Protein AF-A0A2K4X628-F1 (afdb_monomer)

Organism: NCBI:txid1314868

pLDDT: mean 92.18, std 7.64, range [51.53, 97.69]

Foldseek 3Di:
DDDQLVDPLVSLLVVLCVVAPPPDDDDPQQFHDDPNDTQGALSVQSNVVDDPLPQHPRDSVPRHD

InterPro domains:
  IPR040807 Protein of unknown function DUF5522 [PF17653] (24-65)

Structure (mmCIF, N/CA/C/O backbone):
data_AF-A0A2K4X628-F1
#
_entry.id   AF-A0A2K4X628-F1
#
loop_
_atom_site.group_PDB
_atom_site.id
_atom_site.type_symbol
_atom_site.label_atom_id
_atom_site.label_alt_id
_atom_site.label_comp_id
_atom_site.label_asym_id
_atom_site.label_entity_id
_atom_site.label_seq_id
_atom_site.pdbx_PDB_ins_code
_atom_site.Cartn_x
_atom_site.Cartn_y
_atom_site.Cartn_z
_atom_site.occupancy
_atom_site.B_iso_or_equiv
_atom_site.auth_seq_id
_atom_site.auth_comp_id
_atom_site.auth_asym_id
_atom_site.auth_atom_id
_atom_site.pdbx_PDB_model_num
ATOM 1 N N . MET A 1 1 ? 2.170 20.012 -7.199 1.00 51.53 1 MET A N 1
ATOM 2 C CA . MET A 1 1 ? 2.729 19.057 -6.218 1.00 51.53 1 MET A CA 1
ATOM 3 C C . MET A 1 1 ? 2.700 17.682 -6.852 1.00 51.53 1 MET A C 1
ATOM 5 O O . MET A 1 1 ? 1.615 17.174 -7.101 1.00 51.53 1 MET A O 1
ATOM 9 N N . GLU A 1 2 ? 3.854 17.114 -7.187 1.00 63.53 2 GLU A N 1
ATOM 10 C CA . GLU A 1 2 ? 3.907 15.739 -7.691 1.00 63.53 2 GLU A CA 1
ATOM 11 C C . GLU A 1 2 ? 3.782 14.757 -6.523 1.00 63.53 2 GLU A C 1
ATOM 13 O O . GLU A 1 2 ? 4.440 14.903 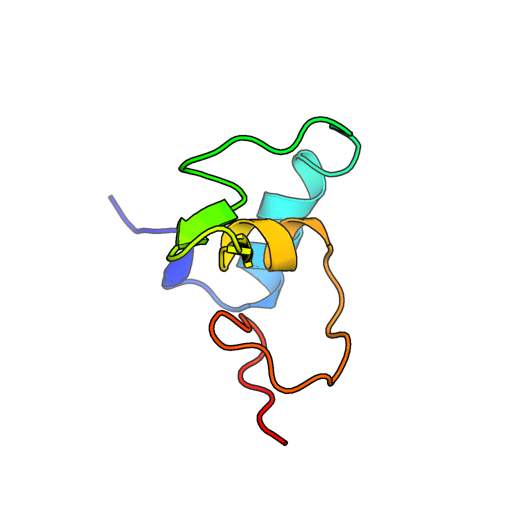-5.493 1.00 63.53 2 GLU A O 1
ATOM 18 N N . SER A 1 3 ? 2.901 13.768 -6.665 1.00 84.50 3 SER A N 1
ATOM 19 C CA . SER A 1 3 ? 2.745 12.703 -5.675 1.00 84.50 3 SER A CA 1
ATOM 20 C C . SER A 1 3 ? 3.927 11.740 -5.757 1.00 84.50 3 SER A C 1
ATOM 22 O O . SER A 1 3 ? 4.326 11.348 -6.849 1.00 84.50 3 SER A O 1
ATOM 24 N N . ILE A 1 4 ? 4.436 11.252 -4.620 1.00 86.62 4 ILE A N 1
ATOM 25 C CA . ILE A 1 4 ? 5.528 10.259 -4.604 1.00 86.62 4 ILE A CA 1
ATOM 26 C C . ILE A 1 4 ? 5.161 8.993 -5.395 1.00 86.62 4 ILE A C 1
ATOM 28 O O . ILE A 1 4 ? 6.027 8.272 -5.876 1.00 86.62 4 ILE A O 1
ATOM 32 N N . TYR A 1 5 ? 3.861 8.728 -5.552 1.00 88.75 5 TYR A N 1
ATOM 33 C CA . TYR A 1 5 ? 3.346 7.535 -6.203 1.00 88.75 5 TYR A CA 1
ATOM 34 C C . TYR A 1 5 ? 3.505 7.528 -7.725 1.00 88.75 5 TYR A C 1
ATOM 36 O O . TYR A 1 5 ? 3.358 6.451 -8.305 1.00 88.75 5 TYR A O 1
AT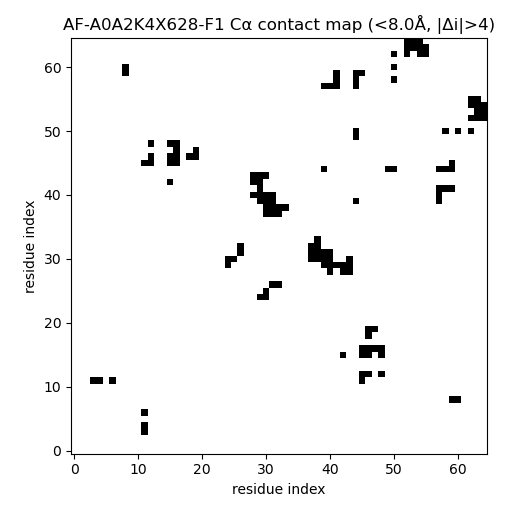OM 44 N N . THR A 1 6 ? 3.827 8.667 -8.349 1.00 92.25 6 THR A N 1
ATOM 45 C CA . THR A 1 6 ? 4.130 8.755 -9.789 1.00 92.25 6 THR A CA 1
ATOM 46 C C . THR A 1 6 ? 5.594 8.445 -10.111 1.00 92.25 6 THR A C 1
ATOM 48 O O . THR A 1 6 ? 5.931 8.213 -11.267 1.00 92.25 6 THR A O 1
ATOM 51 N N . GLN A 1 7 ? 6.467 8.400 -9.101 1.00 93.62 7 GLN A N 1
ATOM 52 C CA . GLN A 1 7 ? 7.901 8.160 -9.271 1.00 93.62 7 GLN A CA 1
ATOM 53 C C . GLN A 1 7 ? 8.218 6.666 -9.462 1.00 93.62 7 GLN A C 1
ATOM 55 O O . GLN A 1 7 ? 7.418 5.813 -9.068 1.00 93.62 7 GLN A O 1
ATOM 60 N N . PRO A 1 8 ? 9.397 6.292 -9.994 1.00 95.12 8 PRO A N 1
ATOM 61 C CA . PRO A 1 8 ? 9.808 4.892 -10.075 1.00 95.12 8 PRO A CA 1
ATOM 62 C C . PRO A 1 8 ? 9.784 4.194 -8.710 1.00 95.12 8 PRO A C 1
ATOM 64 O O . PRO A 1 8 ? 10.142 4.785 -7.690 1.00 95.12 8 PRO A O 1
ATOM 67 N N . ILE A 1 9 ? 9.434 2.904 -8.684 1.00 93.88 9 ILE A N 1
ATOM 68 C CA . ILE A 1 9 ? 9.268 2.132 -7.438 1.00 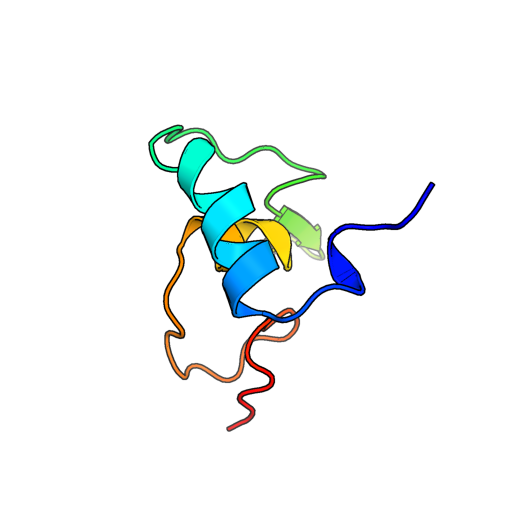93.88 9 ILE A CA 1
ATOM 69 C C . ILE A 1 9 ? 10.491 2.204 -6.512 1.00 93.88 9 ILE A C 1
ATOM 71 O O . ILE A 1 9 ? 10.345 2.3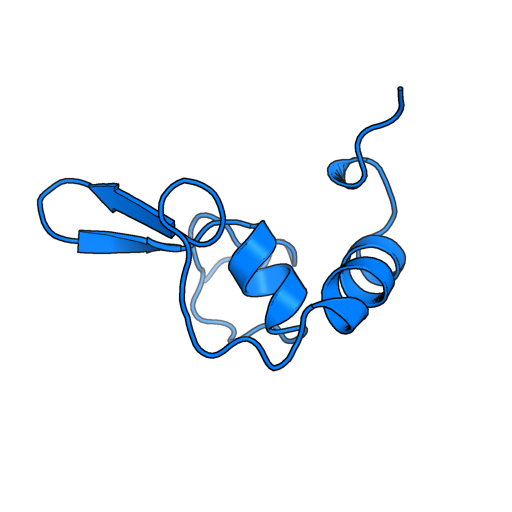06 -5.296 1.00 93.88 9 ILE A O 1
ATOM 75 N N . LYS A 1 10 ? 11.701 2.228 -7.082 1.00 94.50 10 LYS A N 1
ATOM 76 C CA . LYS A 1 10 ? 12.947 2.381 -6.323 1.00 94.50 10 LYS A CA 1
ATOM 77 C C . LYS A 1 10 ? 12.960 3.693 -5.534 1.00 94.50 10 LYS A C 1
ATOM 79 O O . LYS A 1 10 ? 13.243 3.664 -4.344 1.00 94.50 10 LYS A O 1
ATOM 84 N N . ALA A 1 11 ? 12.583 4.810 -6.154 1.00 95.50 11 ALA A N 1
ATOM 85 C CA . ALA A 1 11 ? 12.511 6.109 -5.487 1.00 95.50 11 ALA A CA 1
ATOM 86 C C . ALA A 1 11 ? 11.445 6.125 -4.376 1.00 95.50 11 ALA A C 1
ATOM 88 O O . ALA A 1 11 ? 11.706 6.629 -3.285 1.00 95.50 11 ALA A O 1
ATOM 89 N N . 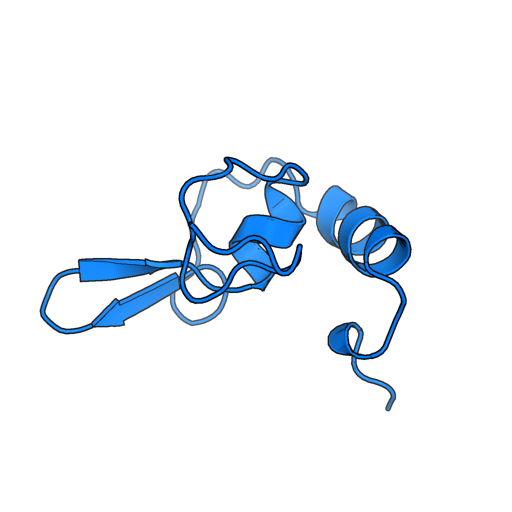GLN A 1 12 ? 10.285 5.497 -4.610 1.00 95.81 12 GLN A N 1
ATOM 90 C CA . GLN A 1 12 ? 9.239 5.354 -3.585 1.00 95.81 12 GLN A CA 1
ATOM 91 C C . GLN A 1 12 ? 9.758 4.591 -2.356 1.00 95.81 12 GLN A C 1
ATOM 93 O O . GLN A 1 12 ? 9.515 4.991 -1.218 1.00 95.81 12 GLN A O 1
ATOM 98 N N . ILE A 1 13 ? 10.505 3.507 -2.585 1.00 95.00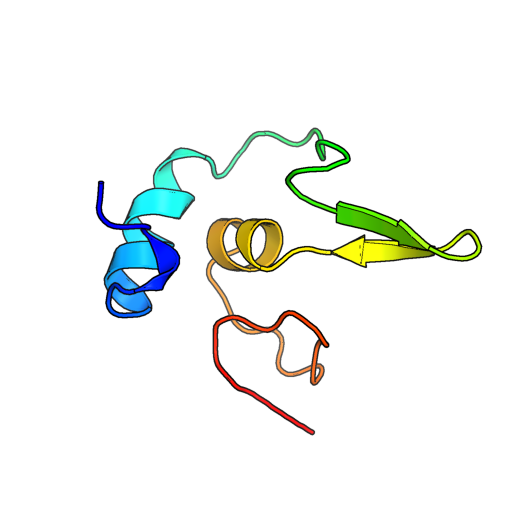 13 ILE A N 1
ATOM 99 C CA . ILE A 1 13 ? 11.102 2.687 -1.526 1.00 95.00 13 ILE A CA 1
ATOM 100 C C . ILE A 1 13 ? 12.204 3.452 -0.789 1.00 95.00 13 ILE A C 1
ATOM 102 O O . ILE A 1 13 ? 12.233 3.404 0.438 1.00 95.00 13 ILE A O 1
ATOM 106 N N . GLU A 1 14 ? 13.094 4.161 -1.493 1.00 95.62 14 GLU A N 1
ATOM 107 C CA . GLU A 1 14 ? 14.145 4.973 -0.857 1.00 95.62 14 GLU A CA 1
ATOM 108 C C . GLU A 1 14 ? 13.565 6.085 0.022 1.00 95.62 14 GLU A C 1
ATOM 110 O O . GLU A 1 14 ? 14.085 6.363 1.101 1.00 95.62 14 GLU A O 1
ATOM 115 N N . PHE A 1 15 ? 12.453 6.692 -0.390 1.00 94.56 15 PHE A N 1
ATOM 116 C CA . PHE A 1 15 ? 11.743 7.647 0.451 1.0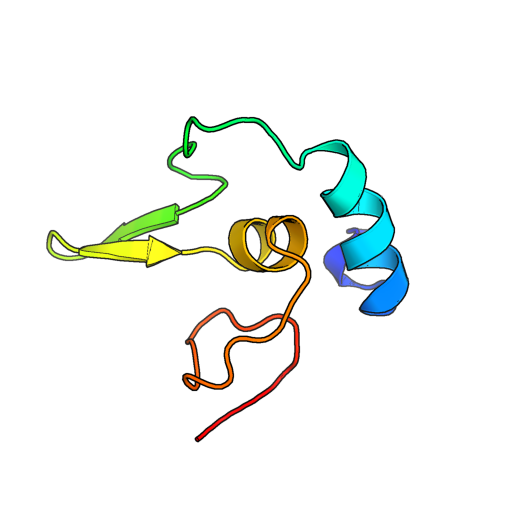0 94.56 15 PHE A CA 1
ATOM 117 C C . PHE A 1 15 ? 11.136 6.968 1.689 1.00 94.56 15 PHE A C 1
ATOM 119 O O . PHE A 1 15 ? 11.374 7.406 2.815 1.00 94.56 15 PHE A O 1
ATOM 126 N N . ALA A 1 16 ? 10.411 5.861 1.499 1.00 94.38 16 ALA A N 1
ATOM 127 C CA . ALA A 1 16 ? 9.752 5.140 2.588 1.00 94.38 16 ALA A CA 1
ATOM 128 C C . ALA A 1 16 ? 10.736 4.499 3.588 1.00 94.38 16 ALA A C 1
ATOM 130 O O . ALA A 1 16 ? 10.396 4.330 4.759 1.00 94.38 16 ALA A O 1
ATOM 131 N N . LYS A 1 17 ? 11.972 4.187 3.163 1.00 93.19 17 LYS A N 1
ATOM 132 C CA . LYS A 1 17 ? 13.058 3.676 4.022 1.00 93.19 17 LYS A CA 1
ATOM 133 C C . LYS A 1 17 ? 13.300 4.526 5.261 1.00 93.19 17 LYS A C 1
ATOM 135 O O . LYS A 1 17 ? 13.564 3.964 6.317 1.00 93.19 17 LYS A O 1
ATOM 140 N N . LYS A 1 18 ? 13.178 5.849 5.138 1.00 93.44 18 LYS A N 1
ATOM 141 C CA . LYS A 1 18 ? 13.403 6.806 6.234 1.00 93.44 18 LYS A CA 1
ATOM 142 C C . LYS A 1 18 ? 12.422 6.630 7.397 1.00 93.44 18 LYS A C 1
ATOM 144 O O . LYS A 1 18 ? 12.680 7.116 8.487 1.00 93.44 18 LYS A O 1
ATOM 149 N N . PHE A 1 19 ? 11.314 5.932 7.154 1.00 92.25 19 PHE A N 1
ATOM 150 C CA . PHE A 1 19 ? 10.245 5.684 8.117 1.00 92.25 19 PHE A CA 1
ATOM 151 C C . PHE A 1 19 ? 10.186 4.211 8.564 1.00 92.25 19 PHE A C 1
ATOM 153 O O . PHE A 1 19 ? 9.202 3.789 9.171 1.00 92.25 19 PHE A O 1
ATOM 160 N N . ARG A 1 20 ? 11.210 3.403 8.243 1.00 86.44 20 ARG A N 1
ATOM 161 C CA . ARG A 1 20 ? 11.371 2.044 8.785 1.00 86.44 20 ARG A CA 1
ATOM 162 C C . ARG A 1 20 ? 11.782 2.144 10.255 1.00 86.44 20 ARG A C 1
ATOM 164 O O . ARG A 1 20 ? 12.717 2.873 10.559 1.00 86.44 20 ARG A O 1
ATOM 171 N N . GLY A 1 21 ? 11.108 1.408 11.139 1.00 78.94 21 GLY A N 1
ATOM 172 C CA . GLY A 1 21 ? 11.430 1.367 12.575 1.00 78.94 21 GLY A CA 1
ATOM 173 C C . GLY A 1 21 ? 10.446 2.094 13.493 1.00 78.94 21 GLY A C 1
ATOM 174 O O . GLY A 1 21 ? 10.698 2.190 14.686 1.00 78.94 21 GLY A O 1
ATOM 175 N N . ASN A 1 22 ? 9.326 2.599 12.966 1.00 77.06 22 ASN A N 1
ATOM 176 C CA . ASN A 1 22 ? 8.170 2.890 13.809 1.00 77.06 22 ASN A CA 1
ATOM 177 C C . ASN A 1 22 ? 7.305 1.627 13.887 1.00 77.06 22 ASN A C 1
ATOM 179 O O . ASN A 1 22 ? 6.685 1.252 12.887 1.00 77.06 22 ASN A O 1
ATOM 183 N N . ASP A 1 23 ? 7.304 0.978 15.050 1.00 78.81 23 ASP A N 1
ATOM 184 C CA . ASP A 1 23 ? 6.563 -0.266 15.288 1.00 78.81 23 ASP A CA 1
ATOM 185 C C . ASP A 1 23 ? 5.047 -0.038 15.372 1.00 78.81 23 ASP A C 1
ATOM 187 O O . ASP A 1 23 ? 4.257 -0.973 15.231 1.00 78.81 23 ASP A O 1
ATOM 191 N N . ASN A 1 24 ? 4.623 1.219 15.527 1.00 91.06 24 ASN A N 1
ATOM 192 C CA . ASN A 1 24 ? 3.216 1.577 15.564 1.00 91.06 24 ASN A CA 1
ATOM 193 C C . ASN A 1 24 ? 2.661 1.734 14.146 1.00 91.06 24 ASN A C 1
ATOM 195 O O . ASN A 1 24 ? 3.085 2.595 13.369 1.00 91.06 24 ASN A O 1
ATOM 199 N N . LEU A 1 25 ? 1.660 0.914 13.828 1.00 94.38 25 LEU A N 1
ATOM 200 C CA . LEU A 1 25 ? 0.872 1.047 12.610 1.00 94.38 25 LEU A CA 1
ATOM 201 C C . LEU A 1 25 ? -0.146 2.173 12.771 1.00 94.38 25 LEU A C 1
ATOM 203 O O . LEU A 1 25 ? -0.931 2.180 13.717 1.00 94.38 25 LEU A O 1
ATOM 207 N N . ILE A 1 26 ? -0.167 3.092 11.812 1.00 95.12 26 ILE A N 1
ATOM 208 C CA . ILE A 1 26 ? -1.077 4.239 11.831 1.00 95.12 26 ILE A CA 1
ATOM 209 C C . ILE A 1 26 ? -2.284 3.941 10.936 1.00 95.12 26 ILE A C 1
ATOM 211 O O . ILE A 1 26 ? -2.134 3.773 9.722 1.00 95.12 26 ILE A O 1
ATOM 215 N N . GLU A 1 27 ? -3.486 3.885 11.511 1.00 96.81 27 GLU A N 1
ATOM 216 C CA . GLU A 1 27 ? -4.725 3.762 10.735 1.00 96.81 27 GLU A CA 1
ATOM 217 C C . GLU A 1 27 ? -4.913 4.979 9.809 1.00 96.81 27 GLU A C 1
ATOM 219 O O . GLU A 1 27 ? -4.580 6.110 10.155 1.00 96.81 27 GLU A O 1
ATOM 224 N N . GLY A 1 28 ? -5.384 4.744 8.584 1.00 95.75 28 GLY A N 1
ATOM 225 C CA . GLY A 1 28 ? -5.493 5.749 7.523 1.00 95.75 28 GLY A CA 1
ATOM 226 C C . GLY A 1 28 ? -4.201 5.967 6.726 1.00 95.75 28 GLY A C 1
ATOM 227 O O . GLY A 1 28 ? -4.264 6.453 5.598 1.00 95.75 28 GLY A O 1
ATOM 228 N N . LEU A 1 29 ? -3.041 5.551 7.252 1.00 94.88 29 LEU A N 1
ATOM 229 C CA . LEU A 1 29 ? -1.749 5.644 6.563 1.00 94.88 29 LEU A CA 1
ATOM 230 C C . LEU A 1 29 ? -1.183 4.264 6.210 1.00 94.88 29 LEU A C 1
ATOM 232 O O . LEU A 1 29 ? -0.915 3.981 5.043 1.00 94.88 29 LEU A O 1
ATOM 236 N N . ASP A 1 30 ? -0.999 3.399 7.203 1.00 96.12 30 ASP A N 1
ATOM 237 C CA . ASP A 1 30 ? -0.431 2.057 7.050 1.00 96.12 30 ASP A CA 1
ATOM 238 C C . ASP A 1 30 ? -1.482 1.008 6.719 1.00 96.12 30 ASP A C 1
ATOM 240 O O . ASP A 1 30 ? -1.216 0.054 5.988 1.00 96.12 30 ASP A O 1
ATOM 244 N N . TYR A 1 31 ? -2.690 1.187 7.233 1.00 96.94 31 TYR A N 1
ATOM 245 C CA . TYR A 1 31 ? -3.801 0.283 6.995 1.00 96.94 31 TYR A CA 1
ATOM 246 C C . TYR A 1 31 ? -5.135 1.013 7.131 1.00 96.94 31 TYR A C 1
ATOM 248 O O . TYR A 1 31 ? -5.201 2.143 7.603 1.00 96.94 31 TYR A O 1
ATOM 256 N N . THR A 1 32 ? -6.202 0.346 6.708 1.00 97.69 32 THR A N 1
ATOM 257 C CA . THR A 1 32 ? -7.592 0.736 6.984 1.00 97.69 32 THR A CA 1
ATOM 258 C C . THR A 1 32 ? -8.336 -0.476 7.519 1.00 97.69 32 THR A C 1
ATOM 260 O O . THR A 1 32 ? -8.029 -1.597 7.102 1.00 97.69 32 THR A O 1
ATOM 263 N N . MET A 1 33 ? -9.305 -0.278 8.408 1.00 97.69 33 MET A N 1
ATOM 264 C CA . MET A 1 33 ? -10.199 -1.352 8.834 1.00 97.69 33 MET A CA 1
ATOM 265 C C . MET A 1 33 ? -11.324 -1.541 7.814 1.00 97.69 33 MET A C 1
ATOM 267 O O . MET A 1 33 ? -12.028 -0.598 7.463 1.00 97.69 33 MET A O 1
ATOM 271 N N . GLN A 1 34 ? -11.500 -2.766 7.317 1.00 96.56 34 GLN A N 1
ATOM 272 C CA . GLN A 1 34 ? -12.605 -3.132 6.426 1.00 96.56 34 GLN A CA 1
ATOM 273 C C . GLN A 1 34 ? -13.201 -4.452 6.903 1.00 96.56 34 GLN A C 1
ATOM 275 O O . GLN A 1 34 ? -12.506 -5.464 6.943 1.00 96.56 34 GLN A O 1
ATOM 280 N N . ASN A 1 35 ? -14.486 -4.447 7.269 1.00 96.25 35 ASN A N 1
ATOM 281 C CA . ASN A 1 35 ? -15.213 -5.634 7.739 1.00 96.25 35 ASN A CA 1
ATOM 282 C C . ASN A 1 35 ? -14.496 -6.386 8.882 1.00 96.25 35 ASN A C 1
ATOM 284 O O . ASN A 1 35 ? -14.450 -7.611 8.884 1.00 96.25 35 ASN A O 1
ATOM 288 N N . GLY A 1 36 ? -13.884 -5.659 9.823 1.00 96.06 36 GLY A N 1
ATOM 289 C CA . GLY A 1 36 ? -13.125 -6.250 10.936 1.00 96.06 36 GLY A CA 1
ATOM 290 C C . GLY A 1 36 ? -11.707 -6.720 10.585 1.00 96.06 36 GLY A C 1
ATOM 291 O O . GLY A 1 36 ? -10.988 -7.183 11.465 1.00 96.06 36 GLY A O 1
ATOM 292 N N . TYR A 1 37 ? -11.267 -6.562 9.334 1.00 96.50 37 TYR A N 1
ATOM 293 C CA . TYR A 1 37 ? -9.920 -6.914 8.891 1.00 96.50 37 TYR A CA 1
ATOM 294 C C . TYR A 1 37 ? -9.050 -5.676 8.667 1.00 96.50 37 TYR A C 1
ATOM 296 O O . TYR A 1 37 ? -9.494 -4.682 8.090 1.00 96.50 37 TYR A O 1
ATOM 304 N N . MET A 1 38 ? -7.773 -5.770 9.048 1.00 95.94 38 MET A N 1
ATOM 305 C CA . MET A 1 38 ? -6.755 -4.785 8.679 1.00 95.94 38 MET A CA 1
ATOM 306 C C . MET A 1 38 ? -6.353 -4.954 7.210 1.00 95.94 38 MET A C 1
ATOM 308 O O . MET A 1 38 ? -5.775 -5.967 6.812 1.00 95.94 38 MET A O 1
ATOM 312 N N . VAL A 1 39 ? -6.611 -3.930 6.400 1.00 96.62 39 VAL A N 1
ATOM 313 C CA . VAL A 1 39 ? -6.216 -3.871 4.990 1.00 96.62 39 VAL A CA 1
ATOM 314 C C . VAL A 1 39 ? -5.018 -2.941 4.844 1.00 96.62 39 VAL A C 1
ATOM 316 O O . VAL A 1 39 ? -5.167 -1.718 4.838 1.00 96.62 39 VAL A O 1
ATOM 319 N N . PHE A 1 40 ? -3.824 -3.524 4.707 1.00 96.94 40 PHE A N 1
ATOM 320 C CA . PHE A 1 40 ? -2.574 -2.775 4.551 1.00 96.94 40 PHE A CA 1
ATOM 321 C C . PHE A 1 40 ? -2.544 -1.928 3.282 1.00 96.94 40 PHE A C 1
ATOM 323 O O . PHE A 1 40 ? -2.905 -2.388 2.195 1.00 96.94 40 PHE A O 1
ATOM 330 N N . SER A 1 41 ? -2.064 -0.698 3.417 1.00 96.19 41 SER A N 1
ATOM 331 C CA . SER A 1 41 ? -1.939 0.276 2.341 1.00 96.19 41 SER A CA 1
ATOM 332 C C . SER A 1 41 ? -0.693 0.030 1.486 1.00 96.19 41 SER A C 1
ATOM 334 O O . SER A 1 41 ? 0.221 -0.720 1.840 1.00 96.19 41 SER A O 1
ATOM 336 N N . LYS A 1 42 ? -0.616 0.736 0.354 1.00 95.88 42 LYS A N 1
ATOM 337 C CA . LYS A 1 42 ? 0.598 0.779 -0.471 1.00 95.88 42 LYS A CA 1
ATOM 338 C C . LYS A 1 42 ? 1.801 1.306 0.325 1.00 95.88 42 LYS A C 1
ATOM 340 O O . LYS A 1 42 ? 2.908 0.792 0.166 1.00 95.88 42 LYS A O 1
ATOM 345 N N . TRP A 1 43 ? 1.581 2.299 1.189 1.00 95.75 43 TRP A N 1
ATOM 346 C CA . TRP A 1 43 ? 2.617 2.918 2.017 1.00 95.75 43 TRP A CA 1
ATOM 347 C C . TRP A 1 43 ? 3.253 1.923 2.987 1.00 95.75 43 TRP A C 1
ATOM 349 O O .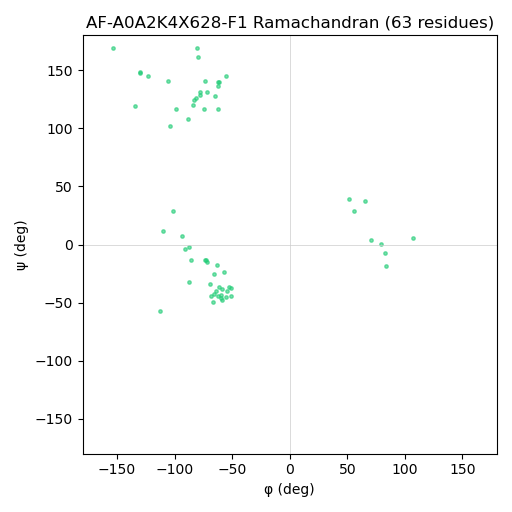 TRP A 1 43 ? 4.479 1.836 3.049 1.00 95.75 43 TRP A O 1
ATOM 359 N N . PHE A 1 44 ? 2.446 1.097 3.655 1.00 95.62 44 PHE A N 1
ATOM 360 C CA . PHE A 1 44 ? 2.955 0.041 4.531 1.00 95.62 44 PHE A CA 1
ATOM 361 C C . PHE A 1 44 ? 3.921 -0.899 3.795 1.00 95.62 44 PHE A C 1
ATOM 363 O O . PHE A 1 44 ? 5.020 -1.185 4.274 1.00 95.62 44 PHE A O 1
ATOM 370 N N . PHE A 1 45 ? 3.564 -1.329 2.583 1.00 95.31 45 PHE A N 1
ATOM 371 C CA . PHE A 1 45 ? 4.430 -2.195 1.784 1.00 95.31 45 PHE A CA 1
ATOM 372 C C . PHE A 1 45 ? 5.698 -1.487 1.279 1.00 95.31 45 PHE A C 1
ATOM 374 O O . PHE A 1 45 ? 6.749 -2.125 1.201 1.00 95.31 45 PHE A O 1
ATOM 381 N N . LEU A 1 46 ? 5.634 -0.186 0.971 1.00 95.56 46 LEU A N 1
ATOM 382 C CA . LEU A 1 46 ? 6.818 0.616 0.633 1.00 95.56 46 LEU A CA 1
ATOM 383 C C . LEU A 1 46 ? 7.768 0.750 1.831 1.00 95.56 46 LEU A C 1
ATOM 385 O O . LEU A 1 46 ? 8.978 0.560 1.666 1.00 95.56 46 LEU A O 1
ATOM 389 N N . LYS A 1 47 ? 7.229 0.996 3.037 1.00 94.50 47 LYS A N 1
ATOM 390 C CA . LYS A 1 47 ? 8.005 0.979 4.285 1.00 94.50 47 LYS A CA 1
ATOM 391 C C . LYS A 1 47 ? 8.654 -0.383 4.488 1.00 94.50 47 LYS A C 1
ATOM 393 O O . LYS A 1 47 ? 9.864 -0.429 4.674 1.00 94.50 47 LYS A O 1
ATOM 398 N N . ARG A 1 48 ? 7.911 -1.489 4.341 1.00 93.56 48 ARG A N 1
ATOM 399 C CA . ARG A 1 48 ? 8.469 -2.855 4.408 1.00 93.56 48 ARG A CA 1
ATOM 400 C C . ARG A 1 48 ? 9.630 -3.050 3.433 1.00 93.56 48 ARG A C 1
ATOM 402 O O . ARG A 1 48 ? 10.622 -3.688 3.766 1.00 93.56 48 ARG A O 1
ATOM 409 N N . GLY A 1 49 ? 9.524 -2.493 2.227 1.00 94.31 49 GLY A N 1
ATOM 410 C CA . GLY A 1 49 ? 10.647 -2.413 1.297 1.00 94.31 49 GLY A CA 1
ATOM 411 C C . GLY A 1 49 ? 10.920 -3.645 0.456 1.00 94.31 49 GLY A C 1
ATOM 412 O O . GLY A 1 49 ? 11.738 -3.570 -0.460 1.00 94.31 49 GLY A O 1
ATOM 413 N N . THR A 1 50 ? 10.231 -4.748 0.727 1.00 93.75 50 THR A N 1
ATOM 414 C CA . THR A 1 50 ? 10.373 -6.011 0.004 1.00 93.75 50 THR A CA 1
ATOM 415 C C . THR A 1 50 ? 9.011 -6.560 -0.428 1.00 93.75 50 THR A C 1
ATOM 417 O O . THR A 1 50 ? 7.980 -6.361 0.230 1.00 93.75 50 THR A O 1
ATOM 420 N N . CYS A 1 51 ? 8.986 -7.258 -1.568 1.00 94.56 51 CYS A N 1
ATOM 421 C CA . CYS A 1 51 ? 7.802 -7.969 -2.044 1.00 94.56 51 CYS A CA 1
ATOM 422 C C . CYS A 1 51 ? 7.712 -9.344 -1.367 1.00 94.56 51 CYS A C 1
ATOM 424 O O . CYS A 1 51 ? 8.637 -10.142 -1.479 1.00 94.56 51 CYS A O 1
ATOM 426 N N . CYS A 1 52 ? 6.587 -9.644 -0.713 1.00 93.44 52 CYS A N 1
ATOM 427 C CA . CYS A 1 52 ? 6.350 -10.941 -0.069 1.00 93.44 52 CYS A CA 1
ATOM 428 C C . CYS A 1 52 ? 5.750 -12.006 -1.002 1.00 93.44 52 CYS A C 1
ATOM 430 O O . CYS A 1 52 ? 5.523 -13.120 -0.556 1.00 93.44 52 CYS A O 1
ATOM 432 N N . LYS A 1 53 ? 5.453 -11.663 -2.265 1.00 94.62 53 LYS A N 1
ATOM 433 C CA . LYS A 1 53 ? 4.879 -12.569 -3.281 1.00 94.62 53 LYS A CA 1
ATOM 434 C C . LYS A 1 53 ? 3.554 -13.259 -2.889 1.00 94.62 53 LYS A C 1
ATOM 436 O O . LYS A 1 53 ? 3.224 -14.314 -3.408 1.00 94.62 53 LYS A O 1
ATOM 441 N N . ASN A 1 54 ? 2.745 -12.624 -2.037 1.00 95.06 54 ASN A N 1
ATOM 442 C CA . ASN A 1 54 ? 1.423 -13.140 -1.637 1.00 95.06 54 ASN A CA 1
ATOM 443 C C . ASN A 1 54 ? 0.254 -12.609 -2.493 1.00 95.06 54 ASN A C 1
ATOM 445 O O . ASN A 1 54 ? -0.898 -12.808 -2.131 1.00 95.06 54 ASN A O 1
ATOM 449 N N . GLY A 1 55 ? 0.522 -11.880 -3.584 1.00 93.88 55 GLY A N 1
ATOM 450 C CA . GLY A 1 55 ? -0.537 -11.306 -4.432 1.00 93.88 55 GLY A CA 1
ATOM 451 C C . GLY A 1 55 ? -1.397 -10.241 -3.731 1.00 93.88 55 GLY A C 1
ATOM 452 O O . GLY A 1 55 ? -2.607 -10.198 -3.920 1.00 93.88 55 GLY A O 1
ATOM 453 N N . CYS A 1 56 ? -0.797 -9.400 -2.880 1.00 93.94 56 CYS A N 1
ATOM 454 C CA . CYS A 1 56 ? -1.530 -8.427 -2.062 1.00 93.94 56 CYS A CA 1
ATOM 455 C C . CYS A 1 56 ? -2.297 -7.388 -2.906 1.00 93.94 56 CYS A C 1
ATOM 457 O O . CYS A 1 56 ? -1.738 -6.820 -3.843 1.00 93.94 56 CYS A O 1
ATOM 459 N N . LYS A 1 57 ? -3.521 -7.034 -2.482 1.00 91.12 57 LYS A N 1
ATOM 460 C CA . LYS A 1 57 ? -4.380 -6.024 -3.137 1.00 91.12 57 LYS A CA 1
ATOM 461 C C . LYS A 1 57 ? -3.672 -4.685 -3.395 1.00 91.12 57 LYS A C 1
ATOM 463 O O . LYS A 1 57 ? -3.769 -4.148 -4.490 1.00 91.12 57 LYS A O 1
ATOM 468 N N . ASN A 1 58 ? -2.926 -4.173 -2.412 1.00 94.75 58 ASN A N 1
ATOM 469 C CA . ASN A 1 58 ? -2.234 -2.878 -2.489 1.00 94.75 58 ASN A CA 1
ATOM 470 C C . ASN A 1 58 ? -0.724 -3.016 -2.786 1.00 94.75 58 ASN A C 1
ATOM 472 O O . ASN A 1 58 ? 0.077 -2.190 -2.350 1.00 94.75 58 ASN A O 1
ATOM 476 N N . CYS A 1 59 ? -0.313 -4.079 -3.488 1.00 95.00 59 CYS A N 1
ATOM 477 C CA . CYS A 1 59 ? 1.092 -4.370 -3.778 1.00 95.00 59 CYS A CA 1
ATOM 478 C C . CYS A 1 59 ? 1.745 -3.260 -4.632 1.00 95.00 59 CYS A C 1
ATOM 480 O O . CYS A 1 59 ? 1.375 -3.095 -5.796 1.00 95.00 59 CYS A O 1
ATOM 482 N N . PRO A 1 60 ? 2.771 -2.544 -4.129 1.00 94.88 60 PRO A N 1
ATOM 483 C CA . PRO A 1 60 ? 3.448 -1.509 -4.912 1.00 94.88 60 PRO A CA 1
ATOM 484 C C . PRO A 1 60 ? 4.347 -2.087 -6.018 1.00 94.88 60 PRO A C 1
ATOM 486 O O . PRO A 1 60 ? 4.768 -1.351 -6.902 1.00 94.88 60 PRO A O 1
ATOM 489 N N . TYR A 1 61 ? 4.637 -3.391 -5.975 1.00 94.38 61 TYR A N 1
ATOM 490 C CA . TYR A 1 61 ? 5.510 -4.092 -6.924 1.00 94.38 61 TYR A CA 1
ATOM 491 C C . TYR A 1 61 ? 4.763 -4.675 -8.130 1.00 94.38 61 TYR A C 1
ATOM 493 O O . TYR A 1 61 ? 5.390 -5.290 -8.984 1.00 94.38 61 TYR A O 1
ATOM 501 N N . GLY A 1 62 ? 3.430 -4.572 -8.173 1.00 91.06 62 GLY A N 1
ATOM 502 C CA . GLY A 1 62 ? 2.619 -5.130 -9.261 1.00 91.06 62 GLY A CA 1
ATOM 503 C C . GLY A 1 62 ? 2.522 -6.662 -9.299 1.00 91.06 62 GLY A C 1
ATOM 504 O O . GLY A 1 62 ? 1.901 -7.197 -10.211 1.00 91.06 62 GLY A O 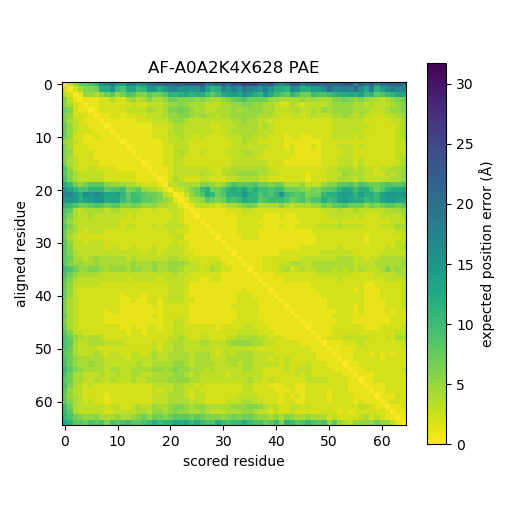1
ATOM 505 N N . TYR A 1 63 ? 3.092 -7.378 -8.321 1.00 94.69 63 TYR A N 1
ATOM 506 C CA . TYR A 1 63 ? 2.999 -8.840 -8.247 1.00 94.69 63 TYR A CA 1
ATOM 507 C C . TYR A 1 63 ? 1.550 -9.300 -8.027 1.00 94.69 63 TYR A C 1
ATOM 509 O O . TYR A 1 63 ? 0.904 -8.877 -7.064 1.00 94.69 63 TYR A O 1
ATOM 517 N N . LYS A 1 64 ? 1.091 -10.218 -8.880 1.00 90.81 64 LYS A N 1
ATOM 518 C CA . LYS A 1 64 ? -0.189 -10.932 -8.794 1.00 90.81 64 LYS A CA 1
ATOM 519 C C . LYS A 1 64 ? 0.105 -12.438 -8.771 1.00 90.81 64 LYS A C 1
ATOM 521 O O . LYS A 1 64 ? 1.098 -12.853 -9.367 1.00 90.81 64 LYS A O 1
ATOM 526 N N . LYS A 1 65 ? -0.698 -13.205 -8.029 1.00 82.38 65 LYS A N 1
ATOM 527 C CA . LYS A 1 65 ? -0.606 -14.672 -7.991 1.00 82.38 65 LYS A CA 1
ATOM 528 C C . LYS A 1 65 ? -1.360 -15.273 -9.170 1.00 82.38 65 LYS A C 1
ATOM 530 O O . LYS A 1 65 ? -2.353 -14.633 -9.582 1.00 82.38 65 LYS A O 1
#

Sequence (65 aa):
MESIYTQPIKAQIEFAKKFRGNDNLIEGLDYTMQNGYMVFSKWFFLKRGTCCKNGCKNCPYGYKK

Solvent-accessible surface area (backbone atoms only — not comparable to full-atom values): 4107 Å² total; per-residue (Å²): 135,86,61,66,83,79,48,60,64,68,60,40,28,62,59,28,48,78,62,55,86,64,88,73,81,44,78,82,58,30,24,42,82,53,97,93,36,82,44,60,28,43,56,38,45,29,31,68,61,63,86,84,81,78,38,52,94,44,45,79,80,71,56,72,118

Radius of gyration: 12.04 Å; Cα contacts (8 Å, |Δi|>4): 70; chains: 1; bounding box: 29×34×26 Å

Secondary structure (DSSP, 8-state):
---GGGS-HHHHHHHHHTTTT--SPPBTTTEEEETTEEEE-HHHHHHH-S---S--TT-TT----

Nearest PDB structures (foldseek):
  6amy-assembly1_B  TM=3.590E-01  e=7.877E+00  Acinetobacter baumannii
  1tdt-assembly1_C  TM=2.950E-01  e=6.879E+00  Mycobacterium tuberculosis variant bovis
  3gos-assembly1_C  TM=3.331E-01  e=7.877E+00  Yersinia pestis

Mean predicted aligned error: 3.58 Å